Protein AF-A0A550GWH3-F1 (afdb_monomer)

Sequence (135 aa):
MARPADIAKKAAAAYYGLSSDPKRIPKGWDIEYLRQVSLIPKETPFLVKLDTFIGSKWSDNIGSESRTARMSDLDFLVYANELLEEAGLPIVKPGDPRVIQWMAYVSSHDDALVLVRVSRAKEEKLLLVNTAITQ

Mean predicted aligned error: 4.78 Å

Foldseek 3Di:
DDALVLLVQLVVCVVVVQDPDSNDRDPQKDKDWPQDPVLADPDDPLLVVLLVQVVVCQVVQQDPPSSWGKDWLVRSLVSSQVSCVVVVHDRDDPPPSVSSNSLNNSQVVDSQWIWMWMDGDPDIIIMITRNVRHD

Radius of gyration: 14.54 Å; Cα contacts (8 Å, |Δi|>4): 199; chains: 1; bounding box: 34×25×38 Å

pLDDT: mean 88.24, std 9.13, range [54.81, 97.69]

Secondary structure (DSSP, 8-state):
---HHHHHHHHHHHHTT--SSTT-PPTT-EEEE---GGG-PPP-HHHHHHHHHHHHHGGGGB-TTT-EEEEEHHHHHHHHHHHHHHTTPPP--TT-HHHHHHHHHHHHS-TTEEEEEEEETTEEEEEEEEEEEE-

Solvent-accessible surface area (backbone atoms only — not comparable to full-atom values): 7708 Å² total; per-residue (Å²): 132,82,55,51,68,63,48,38,52,28,36,51,28,46,73,70,64,58,36,99,47,54,88,49,80,49,92,72,57,48,81,46,74,64,77,59,68,88,47,40,61,82,88,45,76,66,55,56,50,45,41,57,50,53,68,73,45,43,82,84,28,50,35,86,87,56,28,27,19,46,38,39,60,67,58,49,45,52,58,52,31,53,56,25,52,78,68,76,42,85,68,80,62,92,88,45,76,62,55,62,23,52,50,38,42,49,28,70,77,36,90,45,32,42,33,34,39,40,35,42,94,91,48,74,48,50,35,43,22,36,51,77,50,64,110

Nearest PDB structures (foldseek):
  7jpr-assembly1_A  TM=5.898E-01  e=4.964E-01  Homo sapiens
  7jps-assembly1_A  TM=5.770E-01  e=5.922E-01  Homo sapiens
  8s0f-assembly1_A  TM=5.978E-01  e=7.946E-01  Homo sapiens
  1yk3-assembly10_F  TM=3.651E-01  e=4.123E+00  Mycobacterium tuberculosis

Structure (mmCIF, N/CA/C/O backbone):
data_AF-A0A550GWH3-F1
#
_entry.id   AF-A0A550GWH3-F1
#
loop_
_atom_site.group_PDB
_atom_site.id
_atom_site.type_symbol
_atom_site.label_atom_id
_atom_site.label_alt_id
_atom_site.label_comp_id
_atom_site.label_asym_id
_atom_site.label_entity_id
_atom_site.label_seq_id
_atom_site.pdbx_PDB_ins_code
_atom_site.Cartn_x
_atom_site.Cartn_y
_atom_site.Cartn_z
_atom_site.occupancy
_atom_site.B_iso_or_equiv
_atom_site.auth_seq_id
_atom_site.auth_comp_id
_atom_site.auth_asym_id
_atom_site.auth_atom_id
_atom_site.pdbx_PDB_model_num
ATOM 1 N N . MET A 1 1 ? -2.462 -12.338 -20.764 1.00 54.81 1 MET A N 1
ATOM 2 C CA . MET A 1 1 ? -2.409 -11.288 -19.721 1.00 54.81 1 MET A CA 1
ATOM 3 C C . MET A 1 1 ? -1.027 -11.291 -19.088 1.00 54.81 1 MET A C 1
ATOM 5 O O . MET A 1 1 ? -0.439 -12.361 -18.974 1.00 54.81 1 MET A O 1
ATOM 9 N N . ALA A 1 2 ? -0.477 -10.121 -18.751 1.00 62.09 2 ALA A N 1
ATOM 10 C CA . ALA A 1 2 ? 0.768 -10.047 -17.982 1.00 62.09 2 ALA A CA 1
ATOM 11 C C . ALA A 1 2 ? 0.5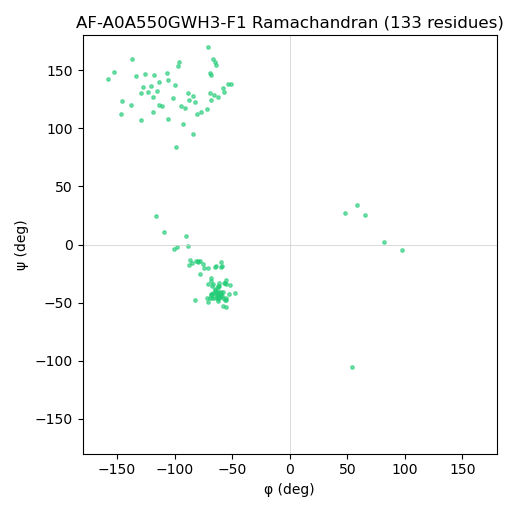09 -10.532 -16.547 1.00 62.09 2 ALA A C 1
ATOM 13 O O . ALA A 1 2 ? -0.594 -10.353 -16.037 1.00 62.09 2 ALA A O 1
ATOM 14 N N . ARG A 1 3 ? 1.500 -11.157 -15.902 1.00 82.19 3 ARG A N 1
ATOM 15 C CA . ARG A 1 3 ? 1.344 -11.588 -14.506 1.00 82.19 3 ARG A CA 1
ATOM 16 C C . ARG A 1 3 ? 1.272 -10.351 -13.597 1.00 82.19 3 ARG A C 1
ATOM 18 O O . ARG A 1 3 ? 2.005 -9.400 -13.873 1.00 82.19 3 ARG A O 1
ATOM 25 N N . PRO A 1 4 ? 0.490 -10.367 -12.499 1.00 82.62 4 PRO A N 1
ATOM 26 C CA . PRO A 1 4 ? 0.414 -9.257 -11.539 1.00 82.62 4 PRO A CA 1
ATOM 27 C C . PRO A 1 4 ? 1.789 -8.732 -11.105 1.00 82.62 4 PRO A C 1
ATOM 29 O O . PRO A 1 4 ? 2.041 -7.532 -11.120 1.00 82.62 4 PRO A O 1
ATOM 32 N N . ALA A 1 5 ? 2.734 -9.639 -10.851 1.00 82.44 5 ALA A N 1
ATOM 33 C CA . ALA A 1 5 ? 4.121 -9.302 -10.540 1.00 82.44 5 ALA A CA 1
ATOM 34 C C . ALA A 1 5 ? 4.786 -8.421 -11.622 1.00 82.44 5 ALA A C 1
ATOM 36 O O . ALA A 1 5 ? 5.396 -7.400 -11.315 1.00 82.44 5 ALA A O 1
ATOM 37 N N . ASP A 1 6 ? 4.615 -8.763 -12.902 1.00 85.69 6 ASP A N 1
ATOM 38 C CA . ASP A 1 6 ? 5.207 -8.018 -14.018 1.00 85.69 6 ASP A CA 1
ATOM 39 C C . ASP A 1 6 ? 4.578 -6.617 -14.174 1.00 85.69 6 ASP A C 1
ATOM 41 O O . ASP A 1 6 ? 5.262 -5.679 -14.589 1.00 85.69 6 ASP A O 1
ATOM 45 N N . ILE A 1 7 ? 3.291 -6.461 -13.835 1.00 87.81 7 ILE A N 1
ATOM 46 C CA . ILE A 1 7 ? 2.589 -5.165 -13.808 1.00 87.81 7 ILE A CA 1
ATOM 47 C C . ILE A 1 7 ? 3.105 -4.321 -12.638 1.00 87.81 7 ILE A C 1
ATOM 49 O O . ILE A 1 7 ? 3.533 -3.185 -12.844 1.00 87.81 7 ILE A O 1
ATOM 53 N N . ALA A 1 8 ? 3.158 -4.898 -11.437 1.00 88.75 8 ALA A N 1
ATOM 54 C CA . ALA A 1 8 ? 3.618 -4.224 -10.228 1.00 88.75 8 ALA A CA 1
ATOM 55 C C . ALA A 1 8 ? 5.067 -3.732 -10.347 1.00 88.75 8 ALA A C 1
ATOM 57 O O . ALA A 1 8 ? 5.374 -2.592 -10.003 1.00 88.75 8 ALA A O 1
ATOM 58 N N . LYS A 1 9 ? 5.947 -4.544 -10.945 1.00 88.38 9 LYS A N 1
ATOM 59 C CA . LYS A 1 9 ? 7.341 -4.174 -11.221 1.00 88.38 9 LYS A CA 1
ATOM 60 C C . LYS A 1 9 ? 7.456 -2.955 -12.134 1.00 88.38 9 LYS A C 1
ATOM 62 O O . LYS A 1 9 ? 8.246 -2.054 -11.861 1.00 88.38 9 LYS A O 1
ATOM 67 N N . LYS A 1 10 ? 6.667 -2.910 -13.213 1.00 86.50 10 LYS A N 1
ATOM 68 C CA . LYS A 1 10 ? 6.638 -1.765 -14.139 1.00 86.50 10 LYS A CA 1
ATOM 69 C C . LYS A 1 10 ? 6.063 -0.523 -13.472 1.00 86.50 10 LYS A C 1
ATOM 71 O O . LYS A 1 10 ? 6.611 0.561 -13.646 1.00 86.50 10 LYS A O 1
ATOM 76 N N . ALA A 1 11 ? 4.987 -0.683 -12.702 1.00 88.50 11 ALA A N 1
ATOM 77 C CA . ALA A 1 11 ? 4.372 0.410 -11.962 1.00 88.50 11 ALA A CA 1
ATOM 78 C C . ALA A 1 11 ? 5.356 1.022 -10.957 1.00 88.50 11 ALA A C 1
ATOM 80 O O . ALA A 1 11 ? 5.463 2.246 -10.909 1.00 88.50 11 ALA A O 1
ATOM 81 N N . ALA A 1 12 ? 6.118 0.192 -10.238 1.00 89.44 12 ALA A N 1
ATOM 82 C CA . ALA A 1 12 ? 7.165 0.624 -9.317 1.00 89.44 12 ALA A CA 1
ATOM 83 C C . ALA A 1 12 ? 8.335 1.316 -10.031 1.00 89.44 12 ALA A C 1
ATOM 85 O O . ALA A 1 12 ? 8.747 2.402 -9.626 1.00 89.44 12 ALA A O 1
ATOM 86 N N . ALA A 1 13 ? 8.830 0.735 -11.129 1.00 87.06 13 ALA A N 1
ATOM 87 C CA . ALA A 1 13 ? 9.905 1.333 -11.918 1.00 87.06 13 ALA A CA 1
ATOM 88 C C . ALA A 1 13 ? 9.519 2.711 -12.480 1.00 87.06 13 ALA A C 1
ATOM 90 O O . ALA A 1 13 ? 10.327 3.636 -12.413 1.00 87.06 13 ALA A O 1
ATOM 91 N N . ALA A 1 14 ? 8.287 2.855 -12.979 1.00 85.56 14 ALA A N 1
ATOM 92 C CA . ALA A 1 14 ? 7.760 4.127 -13.465 1.00 85.56 14 ALA A CA 1
ATOM 93 C C . ALA A 1 14 ? 7.533 5.129 -12.321 1.00 85.56 14 ALA A C 1
ATOM 95 O O . ALA A 1 14 ? 7.934 6.278 -12.428 1.00 85.56 14 ALA A O 1
ATOM 96 N N . TYR A 1 15 ? 6.923 4.705 -11.206 1.00 86.31 15 TYR A N 1
ATOM 97 C CA . TYR A 1 15 ? 6.616 5.600 -10.080 1.00 86.31 15 TYR A CA 1
ATOM 98 C C . TYR A 1 15 ? 7.873 6.24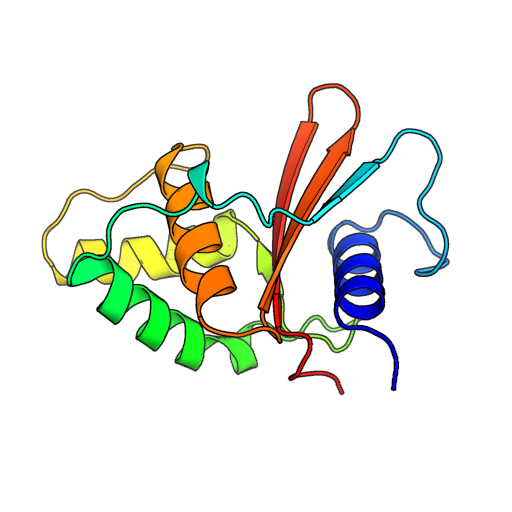3 -9.488 1.00 86.31 15 TYR A C 1
ATOM 100 O O . TYR A 1 15 ? 7.888 7.440 -9.224 1.00 86.31 15 TYR A O 1
ATOM 108 N N . TYR A 1 16 ? 8.947 5.467 -9.327 1.00 85.94 16 TYR A N 1
ATOM 109 C CA . TYR A 1 16 ? 10.208 5.978 -8.790 1.00 85.94 16 TYR A CA 1
ATOM 110 C C . TYR A 1 16 ? 11.172 6.512 -9.857 1.00 85.94 16 TYR A C 1
ATOM 112 O O . TYR A 1 16 ? 12.315 6.822 -9.525 1.00 85.94 16 TYR A O 1
ATOM 120 N N . GLY A 1 17 ? 10.745 6.610 -11.123 1.00 82.94 17 GLY A N 1
ATOM 121 C CA . GLY A 1 17 ? 11.575 7.129 -12.214 1.00 82.94 17 GLY A CA 1
ATOM 122 C C . GLY A 1 17 ? 12.877 6.349 -12.404 1.00 82.94 17 GLY A C 1
ATOM 123 O O . GLY A 1 17 ? 13.914 6.935 -12.711 1.00 82.94 17 GLY A O 1
ATOM 124 N N . LEU A 1 18 ? 12.856 5.031 -12.172 1.00 80.62 18 LEU A N 1
ATOM 125 C CA . LEU A 1 18 ? 14.075 4.224 -12.169 1.00 80.62 18 LEU A CA 1
ATOM 126 C C . LEU A 1 18 ? 14.692 4.142 -13.568 1.00 80.62 18 LEU A C 1
ATOM 128 O O . LEU A 1 18 ? 15.909 4.120 -13.696 1.00 80.62 18 LEU A O 1
ATOM 132 N N . SER A 1 19 ? 13.884 4.090 -14.625 1.00 67.00 19 SER A N 1
ATOM 133 C CA . SER A 1 19 ? 14.369 3.887 -15.992 1.00 67.00 19 SER A CA 1
ATOM 134 C C . SER A 1 19 ? 13.435 4.516 -17.018 1.00 67.00 19 SER A C 1
ATOM 136 O O . SER A 1 19 ? 12.221 4.520 -16.834 1.00 67.00 19 SER A O 1
ATOM 138 N N . SER A 1 20 ? 14.008 4.976 -18.132 1.00 66.56 20 SER A N 1
ATOM 139 C CA . SER A 1 20 ? 13.266 5.376 -19.335 1.00 66.56 20 SER A CA 1
ATOM 140 C C . SER A 1 20 ? 12.656 4.182 -20.080 1.00 66.56 20 SER A C 1
ATOM 142 O O . SER A 1 20 ? 11.703 4.349 -20.836 1.00 66.56 20 SER A O 1
ATOM 144 N N . ASP A 1 21 ? 13.173 2.971 -19.849 1.00 68.69 21 ASP A N 1
ATOM 145 C CA . ASP A 1 21 ? 12.552 1.709 -20.253 1.00 68.69 21 ASP A CA 1
ATOM 146 C C . ASP A 1 21 ? 11.949 1.015 -19.015 1.00 68.69 21 ASP A C 1
ATOM 148 O O . ASP A 1 21 ? 12.706 0.450 -18.215 1.00 68.69 21 ASP A O 1
ATOM 152 N N . PRO A 1 22 ? 10.610 0.979 -18.861 1.00 60.44 22 PRO A N 1
ATOM 153 C CA . PRO A 1 22 ? 9.927 0.356 -17.722 1.00 60.44 22 PRO A CA 1
ATOM 154 C C . PRO A 1 22 ? 10.209 -1.143 -17.562 1.00 60.44 22 PRO A C 1
ATOM 156 O O . PRO A 1 22 ? 9.886 -1.733 -16.531 1.00 60.44 22 PRO A O 1
ATOM 159 N N . LYS A 1 23 ? 10.766 -1.796 -18.592 1.00 65.25 23 LYS A N 1
ATOM 160 C CA . LYS A 1 23 ? 11.142 -3.215 -18.556 1.00 65.25 23 LYS A CA 1
ATOM 161 C C . LYS A 1 23 ? 12.548 -3.440 -18.000 1.00 65.25 23 LYS A C 1
ATOM 163 O O . LYS A 1 23 ? 12.886 -4.580 -17.677 1.00 65.25 23 LYS A O 1
ATOM 168 N N . ARG A 1 24 ? 13.366 -2.392 -17.873 1.00 67.31 24 ARG A N 1
ATOM 169 C CA . ARG A 1 24 ? 14.728 -2.461 -17.337 1.00 67.31 24 ARG A CA 1
ATOM 170 C C . ARG A 1 24 ? 14.803 -1.773 -15.984 1.00 67.31 24 ARG A C 1
ATOM 172 O O . ARG A 1 24 ? 14.590 -0.575 -15.873 1.00 67.31 24 ARG A O 1
ATOM 179 N N . ILE A 1 25 ? 15.170 -2.538 -14.961 1.00 70.06 25 ILE A N 1
ATOM 180 C CA . ILE A 1 25 ? 15.599 -1.973 -13.682 1.00 70.06 25 ILE A CA 1
ATOM 181 C C . ILE A 1 25 ? 17.093 -1.639 -13.815 1.00 70.06 25 ILE A C 1
ATOM 183 O O . ILE A 1 25 ? 17.861 -2.517 -14.225 1.00 70.06 25 ILE A O 1
ATOM 187 N N . PRO A 1 26 ? 17.533 -0.408 -13.505 1.00 75.94 26 PRO A N 1
ATOM 188 C CA . PRO A 1 26 ? 18.948 -0.065 -13.531 1.00 75.94 26 PRO A CA 1
ATOM 189 C C . PRO A 1 26 ? 19.744 -0.862 -12.503 1.00 75.94 26 PRO A C 1
ATOM 191 O O . PRO A 1 26 ? 19.244 -1.250 -11.448 1.00 75.94 26 PRO A O 1
ATOM 194 N N . LYS A 1 27 ? 21.036 -1.038 -12.777 1.00 76.81 27 LYS A N 1
ATOM 195 C CA . LYS A 1 27 ? 21.953 -1.717 -11.860 1.00 76.81 27 LYS A CA 1
ATOM 196 C C . LYS A 1 27 ? 21.973 -1.017 -10.490 1.00 76.81 27 LYS A C 1
ATOM 198 O O . LYS A 1 27 ? 22.165 0.194 -10.418 1.00 76.81 27 LYS A O 1
ATOM 203 N N . GLY A 1 28 ? 21.829 -1.799 -9.418 1.00 79.00 28 GLY A N 1
ATOM 204 C CA . GLY A 1 28 ? 21.870 -1.320 -8.030 1.00 79.00 28 GLY A CA 1
ATOM 205 C C . GLY A 1 28 ? 20.504 -1.062 -7.391 1.00 79.00 28 GLY A C 1
ATOM 206 O O . GLY A 1 28 ? 20.469 -0.768 -6.200 1.00 79.00 28 GLY A O 1
ATOM 207 N N . TRP A 1 29 ? 19.416 -1.194 -8.152 1.00 84.25 29 TRP A N 1
ATOM 208 C CA . TRP A 1 29 ? 18.057 -1.250 -7.620 1.00 84.25 29 TRP A CA 1
ATOM 209 C C . TRP A 1 29 ? 17.580 -2.697 -7.548 1.00 84.25 29 TRP A C 1
ATOM 211 O O . TRP A 1 29 ? 17.783 -3.454 -8.501 1.00 84.25 29 TRP A O 1
ATOM 221 N N . ASP A 1 30 ? 16.924 -3.051 -6.451 1.00 85.94 30 ASP A N 1
ATOM 222 C CA . ASP A 1 30 ? 16.231 -4.325 -6.296 1.00 85.94 30 ASP A CA 1
ATOM 223 C C . ASP A 1 30 ? 14.732 -4.096 -6.075 1.00 85.94 30 ASP A C 1
ATOM 225 O O . ASP A 1 30 ? 14.324 -3.083 -5.502 1.00 85.94 30 ASP A O 1
ATOM 229 N N . ILE A 1 31 ? 13.915 -5.013 -6.593 1.00 87.81 31 ILE A N 1
ATOM 230 C CA . ILE A 1 31 ? 12.457 -4.974 -6.475 1.00 87.81 31 ILE A CA 1
ATOM 231 C C . ILE A 1 31 ? 11.979 -6.332 -5.968 1.00 87.81 31 ILE A C 1
ATOM 233 O O . ILE A 1 31 ? 11.960 -7.314 -6.714 1.00 87.81 31 ILE A O 1
ATOM 237 N N . GLU A 1 32 ? 11.554 -6.357 -4.709 1.00 89.25 32 GLU A N 1
ATOM 238 C CA . GLU A 1 32 ? 11.058 -7.533 -3.998 1.00 89.25 32 GLU A CA 1
ATOM 239 C C . GLU A 1 32 ? 9.531 -7.461 -3.841 1.00 89.25 32 GLU A C 1
ATOM 241 O O . GLU A 1 32 ? 8.966 -6.400 -3.578 1.00 89.25 32 GLU A O 1
ATOM 246 N N . TYR A 1 33 ? 8.849 -8.601 -3.971 1.00 88.94 33 TYR A N 1
ATOM 247 C CA . TYR A 1 33 ? 7.423 -8.714 -3.658 1.00 88.94 33 TYR A CA 1
ATOM 248 C C . TYR A 1 33 ? 7.251 -9.203 -2.225 1.00 88.94 33 TYR A C 1
ATOM 250 O O . TYR A 1 33 ? 7.657 -10.320 -1.890 1.00 88.94 33 TYR A O 1
ATOM 258 N N . LEU A 1 34 ? 6.604 -8.402 -1.387 1.00 85.69 34 LEU A N 1
ATOM 259 C CA . LEU A 1 34 ? 6.387 -8.754 0.009 1.00 85.69 34 LEU A CA 1
ATOM 260 C C . LEU A 1 34 ? 5.148 -9.641 0.130 1.00 85.69 34 LEU A C 1
ATOM 262 O O . LEU A 1 34 ? 4.027 -9.157 0.195 1.00 85.69 34 LEU A O 1
ATOM 266 N N . ARG A 1 35 ? 5.363 -10.961 0.148 1.00 71.88 35 ARG A N 1
ATOM 267 C CA . ARG A 1 35 ? 4.318 -11.983 0.382 1.00 71.88 35 ARG A CA 1
ATOM 268 C C . ARG A 1 35 ? 4.449 -12.686 1.735 1.00 71.88 35 ARG A C 1
ATOM 270 O O . ARG A 1 35 ? 3.857 -13.738 1.959 1.00 71.88 35 ARG A O 1
ATOM 277 N N . GLN A 1 36 ? 5.301 -12.169 2.615 1.00 72.50 36 GLN A N 1
ATOM 278 C CA . GLN A 1 36 ? 5.622 -12.841 3.868 1.00 72.50 36 GLN A CA 1
ATOM 279 C C . GLN A 1 36 ? 4.440 -12.764 4.836 1.00 72.50 36 GLN A C 1
ATOM 281 O O . GLN A 1 36 ? 4.102 -11.688 5.320 1.00 72.50 36 GLN A O 1
ATOM 286 N N . VAL A 1 37 ? 3.875 -13.924 5.179 1.00 68.31 37 VAL A N 1
ATOM 287 C CA . VAL A 1 37 ? 2.789 -14.052 6.167 1.00 68.31 37 VAL A CA 1
ATOM 288 C C . VAL A 1 37 ? 3.174 -13.431 7.514 1.00 68.31 37 VAL A C 1
ATOM 290 O O . VAL A 1 37 ? 2.331 -12.872 8.201 1.00 68.31 37 VAL A O 1
ATOM 293 N N . SER A 1 38 ? 4.462 -13.446 7.870 1.00 78.31 38 SER A N 1
ATOM 294 C CA . SER A 1 38 ? 4.980 -12.832 9.098 1.00 78.31 38 SER A CA 1
ATOM 295 C C . SER A 1 38 ? 4.833 -11.309 9.162 1.00 78.31 38 SER A C 1
ATOM 297 O O . SER A 1 38 ? 4.938 -10.749 10.249 1.00 78.31 38 SER A O 1
ATOM 299 N N . LEU A 1 39 ? 4.623 -10.630 8.028 1.00 82.62 39 LEU A N 1
ATOM 300 C CA . LEU A 1 39 ? 4.363 -9.187 7.989 1.00 82.62 39 LEU A CA 1
ATOM 301 C C . LEU A 1 39 ? 2.886 -8.852 8.208 1.00 82.62 39 LEU A C 1
ATOM 303 O O . LEU A 1 39 ? 2.578 -7.697 8.494 1.00 82.62 39 LEU A O 1
ATOM 307 N N . ILE A 1 40 ? 1.989 -9.832 8.075 1.00 90.31 40 ILE A N 1
ATOM 308 C CA . ILE A 1 40 ? 0.548 -9.620 8.167 1.00 90.31 40 ILE A CA 1
ATOM 309 C C . ILE A 1 40 ? 0.169 -9.560 9.656 1.00 90.31 40 ILE A C 1
ATOM 311 O O . ILE A 1 40 ? 0.285 -10.567 10.363 1.00 90.31 40 ILE A O 1
ATOM 315 N N . PRO A 1 41 ? -0.256 -8.394 10.173 1.00 92.38 41 PRO A N 1
ATOM 316 C CA . PRO A 1 41 ? -0.711 -8.274 11.547 1.00 92.38 41 PRO A CA 1
ATOM 317 C C . PRO A 1 41 ? -2.012 -9.058 11.742 1.00 92.38 41 PRO A C 1
ATOM 319 O O . PRO A 1 41 ? -2.760 -9.315 10.799 1.00 92.38 41 PRO A O 1
ATOM 322 N N . LYS A 1 42 ? -2.324 -9.395 12.998 1.00 93.25 42 LYS A N 1
ATOM 323 C CA . LYS A 1 42 ? -3.649 -9.925 13.332 1.00 93.25 42 LYS A CA 1
ATOM 324 C C . LYS A 1 42 ? -4.714 -8.905 12.924 1.00 93.25 42 LYS A C 1
ATOM 326 O O . LYS A 1 42 ? -4.581 -7.723 13.237 1.00 93.25 42 LYS A O 1
ATOM 331 N N . GLU A 1 43 ? -5.774 -9.389 12.287 1.00 94.94 43 GLU A N 1
ATOM 332 C CA . GLU A 1 43 ? -6.923 -8.572 11.914 1.00 94.94 43 GLU A CA 1
ATOM 333 C C . GLU A 1 43 ? -7.499 -7.807 13.115 1.00 94.94 43 GLU A C 1
ATOM 335 O O . GLU A 1 43 ? -7.637 -8.339 14.223 1.00 94.94 43 GLU A O 1
ATOM 340 N N . THR A 1 44 ? -7.846 -6.544 12.875 1.00 94.88 44 THR A N 1
ATOM 341 C CA . THR A 1 44 ? -8.529 -5.673 13.835 1.00 94.88 44 THR A CA 1
ATOM 342 C C . THR A 1 44 ? -9.628 -4.884 13.122 1.00 94.88 44 THR A C 1
ATOM 344 O O . THR A 1 44 ? -9.533 -4.684 11.909 1.00 94.88 44 THR A O 1
ATOM 347 N N . PRO A 1 45 ? -10.631 -4.350 13.845 1.00 95.25 45 PRO A N 1
ATOM 348 C CA . PRO A 1 45 ? -11.667 -3.510 13.238 1.00 95.25 45 PRO A CA 1
ATOM 349 C C . PRO A 1 45 ? -11.113 -2.293 12.482 1.00 95.25 45 PRO A C 1
ATOM 351 O O . PRO A 1 45 ? -11.667 -1.894 11.461 1.00 95.25 45 PRO A O 1
ATOM 354 N N . PHE A 1 46 ? -9.997 -1.726 12.955 1.00 95.25 46 PH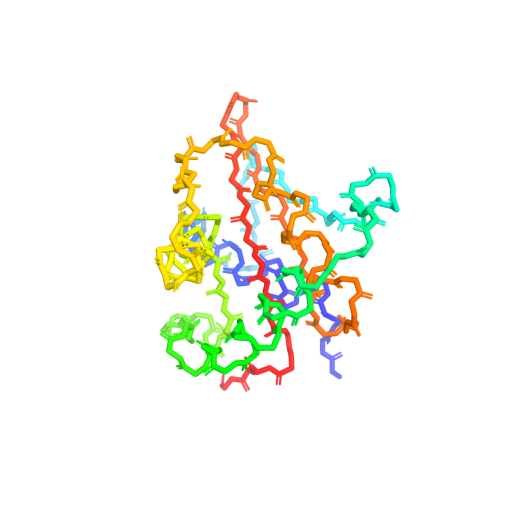E A N 1
ATOM 355 C CA . PHE A 1 46 ? -9.304 -0.641 12.260 1.00 95.25 46 PHE A CA 1
ATOM 356 C C . PHE A 1 46 ? -8.777 -1.091 10.894 1.00 95.25 46 PHE A C 1
ATOM 358 O O . PHE A 1 46 ? -8.985 -0.392 9.910 1.00 95.25 46 PHE A O 1
ATOM 365 N N . LEU A 1 47 ? -8.142 -2.265 10.822 1.00 96.12 47 LEU A N 1
ATOM 366 C CA . LEU A 1 47 ? -7.580 -2.788 9.575 1.00 96.12 47 LEU A CA 1
ATOM 367 C C . LEU A 1 47 ? -8.661 -3.091 8.535 1.00 96.12 47 LEU A C 1
ATOM 369 O O . LEU A 1 47 ? -8.480 -2.761 7.370 1.00 96.12 47 LEU A O 1
ATOM 373 N N . VAL A 1 48 ? -9.807 -3.625 8.963 1.00 96.50 48 VAL A N 1
ATOM 374 C CA . VAL A 1 48 ? -10.962 -3.857 8.077 1.00 96.50 48 VAL A CA 1
ATOM 375 C C . VAL A 1 48 ? -11.509 -2.534 7.525 1.00 96.50 48 VAL A C 1
ATOM 377 O O . VAL A 1 48 ? -11.777 -2.415 6.326 1.00 96.50 48 VAL A O 1
ATOM 380 N N . LYS A 1 49 ? -11.647 -1.507 8.382 1.00 96.56 49 LYS A N 1
ATOM 381 C CA . LYS A 1 49 ? -12.078 -0.165 7.951 1.00 96.56 49 LYS A CA 1
ATOM 382 C C . LYS A 1 49 ? -11.059 0.456 6.989 1.00 96.56 49 LYS A C 1
ATOM 384 O O . LYS A 1 49 ? -11.458 1.040 5.985 1.00 96.56 49 LYS A O 1
ATOM 389 N N . LEU A 1 50 ? -9.767 0.304 7.279 1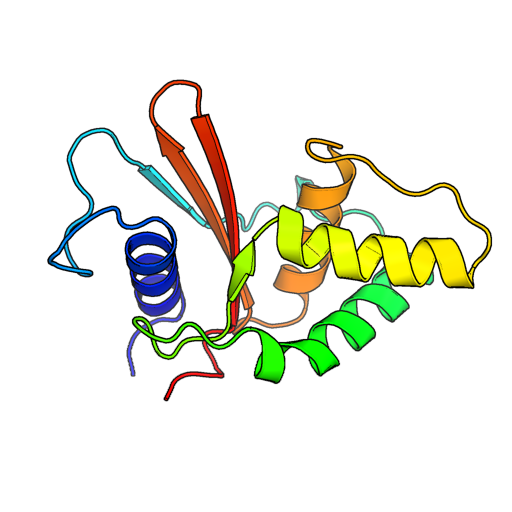.00 96.62 50 LEU A N 1
ATOM 390 C CA . LEU A 1 50 ? -8.673 0.797 6.446 1.00 96.62 50 LEU A CA 1
ATOM 391 C C . LEU A 1 50 ? -8.669 0.140 5.067 1.00 96.62 50 LEU A C 1
ATOM 393 O O . LEU A 1 50 ? -8.643 0.856 4.076 1.00 96.62 50 LEU A O 1
ATOM 397 N N . ASP A 1 51 ? -8.763 -1.185 4.991 1.00 96.31 51 ASP A N 1
ATOM 398 C CA . ASP A 1 51 ? -8.826 -1.927 3.726 1.00 96.31 51 ASP A CA 1
ATOM 399 C C . ASP A 1 51 ? -9.995 -1.456 2.847 1.00 96.31 51 ASP A C 1
ATOM 401 O O . ASP A 1 51 ? -9.815 -1.073 1.690 1.00 96.31 51 ASP A O 1
ATOM 405 N N . THR A 1 52 ? -11.183 -1.338 3.449 1.00 96.19 52 THR A N 1
ATOM 406 C CA . THR A 1 52 ? -12.377 -0.813 2.767 1.00 96.19 52 THR A CA 1
ATOM 407 C C . THR 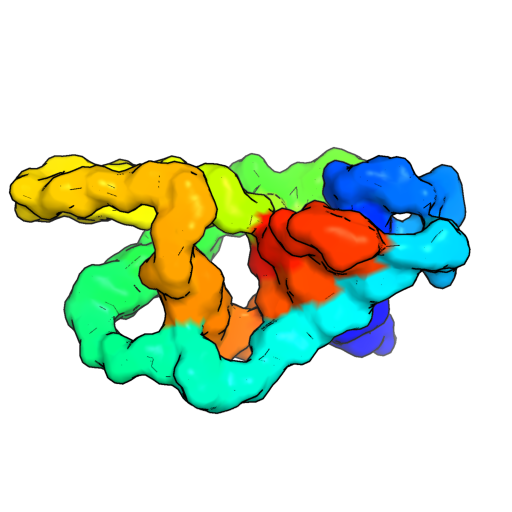A 1 52 ? -12.154 0.610 2.252 1.00 96.19 52 THR A C 1
ATOM 409 O O . THR A 1 52 ? -12.518 0.939 1.120 1.00 96.19 52 THR A O 1
ATOM 412 N N . PHE A 1 53 ? -11.547 1.469 3.073 1.00 96.00 53 PHE A N 1
ATOM 413 C CA . PHE A 1 53 ? -11.297 2.857 2.708 1.00 96.00 53 PHE A CA 1
ATOM 414 C C . PHE A 1 53 ? -10.276 2.969 1.575 1.00 96.00 53 PHE A C 1
ATOM 416 O O . PHE A 1 53 ? -10.549 3.651 0.589 1.00 96.00 53 PHE A O 1
ATOM 423 N N . ILE A 1 54 ? -9.163 2.235 1.646 1.00 95.88 54 ILE A N 1
ATOM 424 C CA . ILE A 1 54 ? -8.159 2.152 0.576 1.00 95.88 54 ILE A CA 1
ATOM 425 C C . ILE A 1 54 ? -8.789 1.656 -0.728 1.00 95.88 54 ILE A C 1
ATOM 427 O O . ILE A 1 54 ? -8.533 2.233 -1.787 1.00 95.88 54 ILE A O 1
ATOM 431 N N . GLY A 1 55 ? -9.688 0.668 -0.655 1.00 93.88 55 GLY A N 1
ATOM 432 C CA . GLY A 1 55 ? -10.472 0.193 -1.796 1.00 93.88 55 GLY A CA 1
ATOM 433 C C . GLY A 1 55 ? -11.210 1.309 -2.545 1.00 93.88 55 GLY A C 1
ATOM 434 O O . GLY A 1 55 ? -11.287 1.283 -3.773 1.00 93.88 55 GLY A O 1
ATOM 435 N N . SER A 1 56 ? -11.688 2.332 -1.830 1.00 94.38 56 SER A N 1
ATOM 436 C CA . SER A 1 56 ? -12.376 3.486 -2.425 1.00 94.38 56 SER A CA 1
ATOM 437 C C . SER A 1 56 ? -11.444 4.540 -3.037 1.00 94.38 56 SER A C 1
ATOM 439 O O . SER A 1 56 ? -11.903 5.382 -3.803 1.00 94.38 56 SER A O 1
ATOM 441 N N . LYS A 1 57 ? -10.143 4.503 -2.722 1.00 94.94 57 LYS A N 1
ATOM 442 C CA . LYS A 1 57 ? -9.158 5.525 -3.121 1.00 94.94 57 LYS A CA 1
ATOM 443 C C . LYS A 1 57 ? -8.350 5.156 -4.362 1.00 94.94 57 LYS A C 1
ATOM 445 O O . LYS A 1 57 ? -7.532 5.951 -4.824 1.00 94.94 57 LYS A O 1
ATOM 450 N N . TRP A 1 58 ? -8.551 3.970 -4.936 1.00 93.19 58 TRP A N 1
ATOM 451 C CA . TRP A 1 58 ? -7.756 3.522 -6.083 1.00 93.19 58 TRP A CA 1
ATOM 452 C C . TRP A 1 58 ? -7.891 4.411 -7.322 1.00 93.19 58 TRP A C 1
ATOM 454 O O . TRP A 1 58 ? -6.897 4.615 -8.019 1.00 93.19 58 TRP A O 1
ATOM 464 N N . SER A 1 59 ? -9.081 4.961 -7.587 1.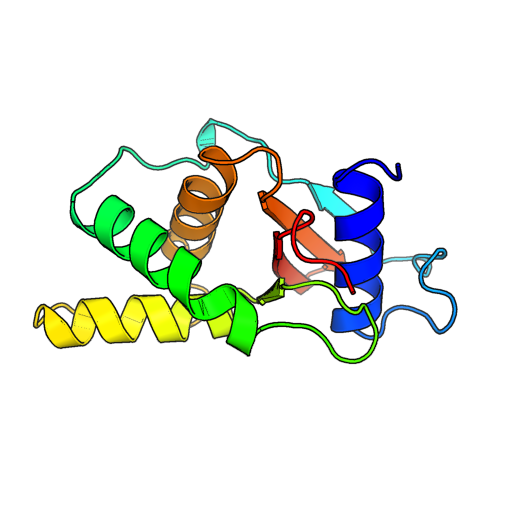00 88.75 59 SER A N 1
ATOM 465 C CA . SER A 1 59 ? -9.315 5.877 -8.715 1.00 88.75 59 SER A CA 1
ATOM 466 C C . SER A 1 59 ? -8.474 7.147 -8.629 1.00 88.75 59 SER A C 1
ATOM 468 O O . SER A 1 59 ? -8.035 7.661 -9.655 1.00 88.75 59 SER A O 1
ATOM 470 N N . ASP A 1 60 ? -8.211 7.612 -7.409 1.00 87.56 60 ASP A N 1
ATOM 471 C CA . ASP A 1 60 ? -7.453 8.836 -7.144 1.00 87.56 60 ASP A CA 1
ATOM 472 C C . ASP A 1 60 ? -5.940 8.609 -7.305 1.00 87.56 60 ASP A C 1
ATOM 474 O O . ASP A 1 60 ? -5.163 9.554 -7.406 1.00 87.56 60 ASP A O 1
ATOM 478 N N . ASN A 1 61 ? -5.518 7.341 -7.364 1.00 88.94 61 ASN A N 1
ATOM 479 C CA . ASN A 1 61 ? -4.124 6.905 -7.311 1.00 88.94 61 ASN A CA 1
ATOM 480 C C . ASN A 1 61 ? -3.664 6.205 -8.604 1.00 88.94 61 ASN A C 1
ATOM 482 O O . ASN A 1 61 ? -2.728 5.398 -8.601 1.00 88.94 61 ASN A O 1
ATOM 486 N N . ILE A 1 62 ? -4.311 6.494 -9.737 1.00 87.06 62 ILE A N 1
ATOM 487 C CA . ILE A 1 62 ? -3.905 5.971 -11.049 1.00 87.06 62 ILE A CA 1
ATOM 488 C C . ILE A 1 62 ? -2.689 6.751 -11.555 1.00 87.06 62 ILE A C 1
ATOM 490 O O . ILE A 1 62 ? -2.764 7.937 -11.872 1.00 87.06 62 ILE A O 1
ATOM 494 N N . GLY A 1 63 ? -1.543 6.075 -11.665 1.00 78.38 63 GLY A N 1
ATOM 495 C CA . GLY A 1 63 ? -0.316 6.708 -12.135 1.00 78.38 63 GLY A CA 1
ATOM 496 C C . GLY A 1 63 ? -0.389 7.088 -13.612 1.00 78.38 63 GLY A C 1
ATOM 497 O O . GLY A 1 63 ? -0.558 6.204 -14.445 1.00 78.38 63 GLY A O 1
ATOM 498 N N . SER A 1 64 ? -0.151 8.358 -13.945 1.00 75.25 64 SER A N 1
ATOM 499 C CA . SER A 1 64 ? -0.206 8.888 -15.319 1.00 75.25 64 SER A CA 1
ATOM 500 C C . SER A 1 64 ? 0.651 8.112 -16.331 1.00 75.25 64 SER A C 1
ATOM 502 O O . SER A 1 64 ? 0.196 7.823 -17.433 1.00 75.25 64 SER A O 1
ATOM 504 N N . GLU A 1 65 ? 1.872 7.727 -15.955 1.00 72.38 65 GLU A N 1
ATOM 505 C CA . GLU A 1 65 ? 2.789 7.010 -16.854 1.00 72.38 65 GLU A CA 1
ATOM 506 C C . GLU A 1 65 ? 2.514 5.504 -16.917 1.00 72.38 65 GLU A C 1
ATOM 508 O O . GLU A 1 65 ? 2.437 4.912 -17.991 1.00 72.38 65 GLU A O 1
ATOM 513 N N . SER A 1 66 ? 2.359 4.862 -15.754 1.00 73.69 66 SER A N 1
ATOM 514 C CA . SER A 1 66 ? 2.126 3.411 -15.688 1.00 73.69 66 SER A CA 1
ATOM 515 C C . SER A 1 66 ? 0.708 3.003 -16.065 1.00 73.69 66 SER A C 1
ATOM 517 O O . SER A 1 66 ? 0.458 1.814 -16.253 1.00 73.69 66 SER A O 1
ATOM 519 N N . ARG A 1 67 ? -0.222 3.968 -16.062 1.00 85.19 67 ARG A N 1
ATOM 520 C CA . ARG A 1 67 ? -1.672 3.768 -16.142 1.00 85.19 67 ARG A CA 1
ATOM 521 C C . ARG A 1 67 ? -2.196 2.697 -15.180 1.00 85.19 67 ARG A C 1
ATOM 523 O O . ARG A 1 67 ? -3.197 2.051 -15.446 1.00 85.19 67 ARG A O 1
ATOM 530 N N . THR A 1 68 ? -1.492 2.494 -14.067 1.00 89.19 68 THR A N 1
ATOM 531 C CA . THR A 1 68 ? -1.772 1.479 -13.050 1.00 89.19 68 THR A CA 1
ATOM 532 C C . THR A 1 68 ? -2.019 2.178 -11.719 1.00 89.19 68 THR A C 1
ATOM 534 O O . THR A 1 68 ? -1.273 3.099 -11.366 1.00 89.19 68 THR A O 1
ATOM 537 N N . ALA A 1 69 ? -3.041 1.746 -10.984 1.00 92.94 69 ALA A N 1
ATOM 538 C CA . ALA A 1 69 ? -3.325 2.261 -9.648 1.00 92.94 69 ALA A CA 1
ATOM 539 C C . ALA A 1 69 ? -2.254 1.821 -8.636 1.00 92.94 69 ALA A C 1
ATOM 541 O O . ALA A 1 69 ? -1.879 0.646 -8.580 1.00 92.94 69 ALA A O 1
ATOM 542 N N . ARG A 1 70 ? -1.718 2.770 -7.861 1.00 93.94 70 ARG A N 1
ATOM 543 C CA . ARG A 1 70 ? -0.582 2.538 -6.958 1.00 93.94 70 ARG A CA 1
ATOM 544 C C . ARG A 1 70 ? -0.516 3.577 -5.840 1.00 93.94 70 ARG A C 1
ATOM 546 O O . ARG A 1 70 ? -0.740 4.749 -6.100 1.00 93.94 70 ARG A O 1
ATOM 553 N N . MET A 1 71 ? -0.141 3.159 -4.638 1.00 95.38 71 MET A N 1
ATOM 554 C CA . MET A 1 71 ? 0.032 4.033 -3.473 1.00 95.38 71 MET A CA 1
ATOM 555 C C . MET A 1 71 ? 1.395 3.777 -2.838 1.00 95.38 71 MET A C 1
ATOM 557 O O . MET A 1 71 ? 1.753 2.622 -2.589 1.00 95.38 71 MET A O 1
ATOM 561 N N . SER A 1 72 ? 2.158 4.837 -2.573 1.00 95.12 72 SER A N 1
ATOM 562 C CA . SER A 1 72 ? 3.335 4.735 -1.706 1.00 95.12 72 SER A CA 1
ATOM 563 C C . SER A 1 72 ? 2.926 4.524 -0.248 1.00 95.12 72 SER A C 1
ATOM 565 O O . SER A 1 72 ? 1.759 4.665 0.117 1.00 95.12 72 SER A O 1
ATOM 567 N N . ASP A 1 73 ? 3.895 4.211 0.605 1.00 93.94 73 ASP A N 1
ATOM 568 C CA . ASP A 1 73 ? 3.718 4.232 2.058 1.00 93.94 73 ASP A CA 1
ATOM 569 C C . ASP A 1 73 ? 3.265 5.599 2.583 1.00 93.94 73 ASP A C 1
ATOM 571 O O . ASP A 1 73 ? 2.492 5.655 3.537 1.00 93.94 73 ASP A O 1
ATOM 575 N N . LEU A 1 74 ? 3.694 6.695 1.951 1.00 94.69 74 LEU A N 1
ATOM 576 C CA . LEU A 1 74 ? 3.255 8.043 2.310 1.00 94.69 74 LEU A CA 1
ATOM 577 C C . LEU A 1 74 ? 1.800 8.300 1.908 1.00 94.69 74 LEU A C 1
ATOM 579 O O . LEU A 1 74 ? 1.034 8.792 2.733 1.00 94.69 74 LEU A O 1
ATOM 583 N N . ASP A 1 75 ? 1.407 7.929 0.685 1.00 94.62 75 ASP A N 1
ATOM 584 C CA . ASP A 1 75 ? 0.019 8.067 0.214 1.00 94.62 75 ASP A CA 1
ATOM 585 C C . ASP A 1 75 ? -0.925 7.232 1.095 1.00 94.62 75 ASP A C 1
ATOM 587 O O . ASP A 1 75 ? -1.948 7.709 1.583 1.00 94.62 75 ASP A O 1
ATOM 591 N N . PHE A 1 76 ? -0.525 5.990 1.380 1.00 96.69 76 PHE A N 1
ATOM 592 C CA . PHE A 1 76 ? -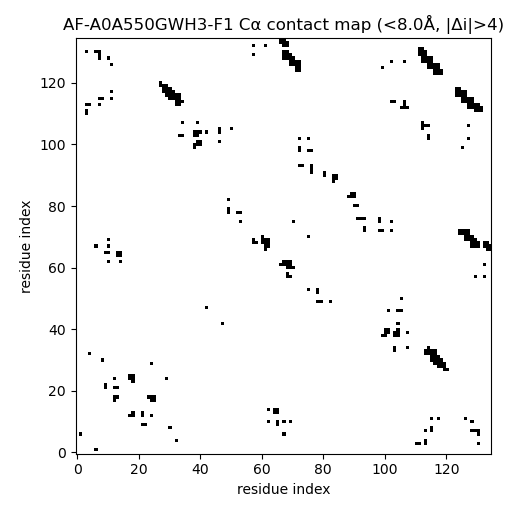1.250 5.088 2.269 1.00 96.69 76 PHE A CA 1
ATOM 593 C C . PHE A 1 76 ? -1.371 5.654 3.692 1.00 96.69 76 PHE A C 1
ATOM 595 O O . PHE A 1 76 ? -2.435 5.573 4.310 1.00 96.69 76 PHE A O 1
ATOM 602 N N . LEU A 1 77 ? -0.291 6.242 4.217 1.00 96.81 77 LEU A N 1
ATOM 603 C CA . LEU A 1 77 ? -0.270 6.840 5.549 1.00 96.81 77 LEU A CA 1
ATOM 604 C C . LEU A 1 77 ? -1.247 8.012 5.675 1.00 96.81 77 LEU A C 1
ATOM 606 O O . LEU A 1 77 ? -1.844 8.164 6.739 1.00 96.81 77 LEU A O 1
ATOM 610 N N . VAL A 1 78 ? -1.434 8.816 4.624 1.00 96.44 78 VAL A N 1
ATOM 611 C CA . VAL A 1 78 ? -2.437 9.895 4.623 1.00 96.44 78 VAL A CA 1
ATOM 612 C C . VAL A 1 78 ? -3.824 9.316 4.899 1.00 96.44 78 VAL A C 1
ATOM 614 O O . VAL A 1 78 ? -4.460 9.716 5.871 1.00 96.44 78 VAL A O 1
ATOM 617 N N . TYR A 1 79 ? -4.243 8.298 4.144 1.00 96.75 79 TYR A N 1
ATOM 618 C CA . TYR A 1 79 ? -5.550 7.660 4.338 1.00 96.75 79 TYR A CA 1
ATOM 619 C C . TYR A 1 79 ? -5.682 6.956 5.692 1.00 96.75 79 TYR A C 1
ATOM 621 O O . TYR A 1 79 ? -6.735 7.008 6.327 1.00 96.75 79 TYR A O 1
ATOM 629 N N . ALA A 1 80 ? -4.614 6.313 6.169 1.00 97.19 80 ALA A N 1
ATOM 630 C CA . ALA A 1 80 ? -4.617 5.706 7.495 1.00 97.19 80 ALA A CA 1
ATOM 631 C C . ALA A 1 80 ? -4.780 6.759 8.603 1.00 97.19 80 ALA A C 1
ATOM 633 O O . ALA A 1 80 ? -5.530 6.538 9.553 1.00 97.19 80 ALA A O 1
ATOM 634 N N . ASN A 1 81 ? -4.113 7.908 8.474 1.00 97.69 81 ASN A N 1
ATOM 635 C CA . ASN A 1 81 ? -4.205 8.996 9.440 1.00 97.69 81 ASN A CA 1
ATOM 636 C C . ASN A 1 81 ? -5.557 9.712 9.406 1.00 97.69 81 ASN A C 1
ATOM 638 O O . ASN A 1 81 ? -6.034 10.068 10.478 1.00 97.69 81 ASN A O 1
ATOM 642 N N . GLU A 1 82 ? -6.201 9.847 8.242 1.00 96.94 82 GLU A N 1
ATOM 643 C CA . GLU A 1 82 ? -7.587 10.335 8.148 1.00 96.94 82 GLU A CA 1
ATOM 644 C C . GLU A 1 82 ? -8.523 9.478 9.018 1.00 96.94 82 GLU A C 1
ATOM 646 O O . GLU A 1 82 ? -9.260 9.993 9.857 1.00 96.94 82 GLU A O 1
ATOM 651 N N . LEU A 1 83 ? -8.426 8.147 8.910 1.00 96.94 83 LEU A N 1
ATOM 652 C CA . LEU A 1 83 ? -9.245 7.235 9.715 1.00 96.94 83 LEU A CA 1
ATOM 653 C C . LEU A 1 83 ? -8.919 7.270 11.212 1.00 96.94 83 LEU A C 1
ATOM 655 O O . LEU A 1 83 ? -9.812 7.061 12.037 1.00 96.94 83 LEU A O 1
ATOM 659 N N . LEU A 1 84 ? -7.650 7.477 11.570 1.00 96.25 84 LEU A N 1
ATOM 660 C CA . LEU A 1 84 ? -7.238 7.617 12.968 1.00 96.25 84 LEU A CA 1
ATOM 661 C C . LEU A 1 84 ? -7.770 8.919 13.564 1.00 96.25 84 LEU A C 1
ATOM 663 O O . LEU A 1 84 ? -8.297 8.899 14.674 1.00 96.25 84 LEU A O 1
ATOM 667 N N . GLU A 1 85 ? -7.689 10.018 12.818 1.00 96.81 85 GLU A N 1
ATOM 668 C CA . GLU A 1 85 ? -8.206 11.321 13.229 1.00 96.81 85 GLU A CA 1
ATOM 669 C C . GLU A 1 85 ? -9.728 11.282 13.428 1.00 96.81 85 GLU A C 1
ATOM 671 O O . GLU A 1 85 ? -10.209 11.693 14.485 1.00 96.81 85 GLU A O 1
ATOM 676 N N . GLU A 1 86 ? -10.478 10.675 12.499 1.00 95.00 86 GLU A N 1
ATOM 677 C CA . GLU A 1 86 ? -11.926 10.440 12.646 1.00 95.00 86 GLU A CA 1
ATOM 678 C C . GLU A 1 86 ? -12.286 9.664 13.923 1.00 95.00 86 GLU A C 1
ATOM 680 O O . GLU A 1 86 ? -13.347 9.869 14.512 1.00 95.00 86 GLU A O 1
ATOM 685 N N . ALA A 1 87 ? -11.415 8.745 14.344 1.00 93.06 87 ALA A N 1
ATOM 686 C CA . ALA A 1 87 ? -11.606 7.922 15.531 1.00 93.06 87 ALA A CA 1
ATOM 687 C C . ALA A 1 87 ? -11.075 8.575 16.823 1.00 93.06 87 ALA A C 1
ATOM 689 O O . ALA A 1 87 ? -11.172 7.967 17.891 1.00 93.06 87 ALA A O 1
ATOM 690 N N . GLY A 1 88 ? -10.491 9.777 16.747 1.00 94.69 88 GLY A N 1
ATOM 691 C CA . GLY A 1 88 ? -9.830 10.430 17.881 1.00 94.69 88 GLY A CA 1
ATOM 692 C C . GLY A 1 88 ? -8.581 9.685 18.370 1.00 94.69 88 GLY A C 1
ATOM 693 O O . GLY A 1 88 ? -8.223 9.773 19.546 1.00 94.69 88 GLY A O 1
ATOM 694 N N . LEU A 1 89 ? -7.940 8.913 17.490 1.00 93.56 89 LEU A N 1
ATOM 695 C CA . LEU A 1 89 ? -6.753 8.117 17.783 1.00 93.56 89 LEU A CA 1
ATOM 696 C C . LEU A 1 89 ? -5.466 8.848 17.361 1.00 93.56 89 LEU A C 1
ATOM 698 O O . LEU A 1 89 ? -5.482 9.656 16.432 1.00 93.56 89 LEU A O 1
ATOM 702 N N . PRO A 1 90 ? -4.318 8.560 18.003 1.00 94.19 90 PRO A N 1
ATOM 703 C CA . PRO A 1 90 ? -3.051 9.185 17.638 1.00 94.19 90 PRO A CA 1
ATOM 704 C C . PRO A 1 90 ? -2.622 8.845 16.207 1.00 94.19 90 PRO A C 1
ATOM 706 O O . PRO A 1 90 ? -2.476 7.668 15.864 1.00 94.19 90 PRO A O 1
ATOM 709 N N . ILE A 1 91 ? -2.343 9.881 15.412 1.00 95.62 91 ILE A N 1
ATOM 710 C CA . ILE A 1 91 ? -1.788 9.734 14.065 1.00 95.62 91 ILE A CA 1
ATOM 711 C C . ILE A 1 91 ? -0.387 9.121 14.091 1.00 95.62 91 ILE A C 1
ATOM 713 O O . ILE A 1 91 ? 0.363 9.209 15.070 1.00 95.62 91 ILE A O 1
ATOM 717 N N . VAL A 1 92 ? -0.016 8.525 12.968 1.00 95.50 92 VAL A N 1
ATOM 718 C CA . VAL A 1 92 ? 1.255 7.843 12.767 1.00 95.50 92 VAL A CA 1
ATOM 719 C C . VAL A 1 92 ? 2.167 8.673 11.863 1.00 95.50 92 VAL A C 1
ATOM 721 O O . VAL A 1 92 ? 1.708 9.412 10.992 1.00 95.50 92 VAL A O 1
ATOM 724 N N . LYS A 1 93 ? 3.481 8.595 12.094 1.00 95.12 93 LYS A N 1
ATOM 725 C CA . LYS A 1 93 ? 4.487 9.350 11.334 1.00 95.12 93 LYS A CA 1
ATOM 726 C C . LYS A 1 93 ? 5.083 8.505 10.200 1.00 95.12 93 LYS A C 1
ATOM 728 O O . LYS A 1 93 ? 5.091 7.278 10.306 1.00 95.12 93 LYS A O 1
ATOM 733 N N . PRO A 1 94 ? 5.641 9.140 9.152 1.00 93.31 94 PRO A N 1
ATOM 734 C CA . PRO A 1 94 ? 6.427 8.439 8.141 1.00 93.31 94 PRO A CA 1
ATOM 735 C C . PRO A 1 94 ? 7.525 7.568 8.763 1.00 93.31 94 PRO A C 1
ATOM 737 O O . PRO A 1 94 ? 8.194 7.992 9.708 1.00 93.31 94 PRO A O 1
ATOM 740 N N . GLY A 1 95 ? 7.704 6.359 8.229 1.00 88.69 95 GLY A N 1
ATOM 741 C CA . GLY A 1 95 ? 8.682 5.384 8.722 1.00 88.69 95 GLY A CA 1
ATOM 742 C C . GLY A 1 95 ? 8.228 4.552 9.927 1.00 88.69 95 GLY A C 1
ATOM 743 O O . GLY A 1 95 ? 9.006 3.736 10.419 1.00 88.69 95 GLY A O 1
ATOM 744 N N . ASP A 1 96 ? 6.995 4.722 10.414 1.00 93.88 96 ASP A N 1
ATOM 745 C CA . ASP A 1 96 ? 6.466 3.856 11.467 1.00 93.88 96 ASP A CA 1
ATOM 746 C C . ASP A 1 96 ? 6.309 2.404 10.958 1.00 93.88 96 ASP A C 1
ATOM 748 O O . ASP A 1 96 ? 5.668 2.181 9.924 1.00 93.88 96 ASP A O 1
ATOM 752 N N . PRO A 1 97 ? 6.838 1.397 11.682 1.00 90.81 97 PRO A N 1
ATOM 753 C CA . PRO A 1 97 ? 6.771 -0.008 11.272 1.00 90.81 97 PRO A CA 1
ATOM 754 C C . PRO A 1 97 ? 5.353 -0.560 11.090 1.00 90.81 97 PRO A C 1
ATOM 756 O O . PRO A 1 97 ? 5.173 -1.592 10.447 1.00 90.81 97 PRO A O 1
ATOM 759 N N . ARG A 1 98 ? 4.328 0.094 11.643 1.00 93.56 98 ARG A N 1
ATOM 760 C CA . ARG A 1 98 ? 2.935 -0.321 11.448 1.00 93.56 98 ARG A CA 1
ATOM 761 C C . ARG A 1 98 ? 2.468 -0.119 10.011 1.00 93.56 98 ARG A C 1
ATOM 763 O O . ARG A 1 98 ? 1.642 -0.892 9.544 1.00 93.56 98 ARG A O 1
ATOM 770 N N . VAL A 1 99 ? 3.017 0.858 9.287 1.00 94.56 99 VAL A N 1
ATOM 771 C CA . VAL A 1 99 ? 2.578 1.174 7.918 1.00 94.56 99 VAL A CA 1
ATOM 772 C C . VAL A 1 99 ? 2.820 -0.008 6.982 1.00 94.56 99 VAL A C 1
ATOM 774 O O . VAL A 1 99 ? 1.899 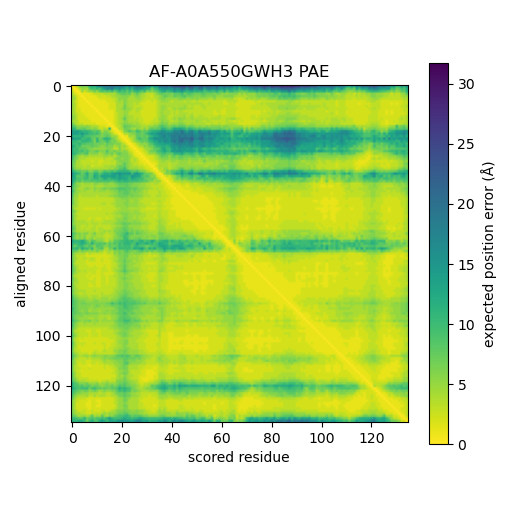-0.437 6.292 1.00 94.56 99 VAL A O 1
ATOM 777 N N . ILE A 1 100 ? 4.012 -0.613 7.022 1.00 94.00 100 ILE A N 1
ATOM 778 C CA . ILE A 1 100 ? 4.314 -1.802 6.208 1.00 94.00 100 ILE A CA 1
ATOM 779 C C . ILE A 1 100 ? 3.413 -2.988 6.576 1.00 94.00 100 ILE A C 1
ATOM 781 O O . ILE A 1 100 ? 2.980 -3.720 5.691 1.00 94.00 100 ILE A O 1
ATOM 785 N N . GLN A 1 101 ? 3.080 -3.155 7.859 1.00 94.56 101 GLN A N 1
ATOM 786 C CA . GLN A 1 101 ? 2.173 -4.210 8.319 1.00 94.56 101 GLN A CA 1
ATOM 787 C C . GLN A 1 101 ? 0.747 -3.989 7.803 1.00 94.56 101 GLN A C 1
ATOM 789 O O . GLN A 1 101 ? 0.089 -4.927 7.363 1.00 94.56 101 GLN A O 1
ATOM 794 N N . TRP A 1 102 ? 0.266 -2.747 7.816 1.00 96.25 102 TRP A N 1
ATOM 795 C CA . TRP A 1 102 ? -1.060 -2.393 7.312 1.00 96.25 102 TRP A CA 1
ATOM 796 C C . TRP A 1 102 ? -1.154 -2.544 5.794 1.00 96.25 102 TRP A C 1
ATOM 798 O O . TRP A 1 102 ? -2.121 -3.115 5.299 1.00 96.25 102 TRP A O 1
ATOM 808 N N . MET A 1 103 ? -0.127 -2.118 5.054 1.00 96.19 103 MET A N 1
ATOM 809 C CA . MET A 1 103 ? -0.047 -2.354 3.610 1.00 96.19 103 MET A CA 1
ATOM 810 C C . MET A 1 103 ? 0.007 -3.853 3.289 1.00 96.19 103 MET A C 1
ATOM 812 O O . MET A 1 103 ? -0.641 -4.298 2.343 1.00 96.19 103 MET A O 1
ATOM 816 N N . ALA A 1 104 ? 0.748 -4.640 4.080 1.00 94.81 104 ALA A N 1
ATOM 817 C CA . ALA A 1 104 ? 0.816 -6.090 3.918 1.00 94.81 104 ALA A CA 1
ATOM 818 C C . ALA A 1 104 ? -0.549 -6.749 4.171 1.00 94.81 104 ALA A C 1
ATOM 820 O O . ALA A 1 104 ? -0.955 -7.598 3.380 1.00 94.81 104 ALA A O 1
ATOM 821 N N . TYR A 1 105 ? -1.276 -6.312 5.208 1.00 95.38 105 TYR A N 1
ATOM 822 C CA . TYR A 1 105 ? -2.651 -6.746 5.473 1.00 95.38 105 TYR A CA 1
ATOM 823 C C . TYR A 1 105 ? -3.559 -6.496 4.263 1.00 95.38 105 TYR A C 1
ATOM 825 O O . TYR A 1 105 ? -4.128 -7.447 3.735 1.00 95.38 105 TYR A O 1
ATOM 833 N N . VAL A 1 106 ? -3.599 -5.262 3.751 1.00 95.00 106 VAL A N 1
ATOM 834 C CA . VAL A 1 106 ? -4.409 -4.900 2.573 1.00 95.00 106 VAL A CA 1
ATOM 835 C C . VAL A 1 106 ? -4.031 -5.744 1.352 1.00 95.00 106 VAL A C 1
ATOM 837 O O . VAL A 1 106 ? -4.893 -6.320 0.697 1.00 95.00 106 VAL A O 1
ATOM 840 N N . SER A 1 107 ? -2.734 -5.907 1.068 1.00 94.12 107 SER A N 1
ATOM 841 C CA . SER A 1 107 ? -2.291 -6.729 -0.070 1.00 94.12 107 SER A CA 1
ATOM 842 C C . SER A 1 107 ? -2.630 -8.216 0.056 1.00 94.12 107 SER A C 1
ATOM 844 O O . SER A 1 107 ? -2.609 -8.931 -0.938 1.00 94.12 107 SER A O 1
ATOM 846 N N . SER A 1 108 ? -2.912 -8.706 1.266 1.00 92.56 108 SER A N 1
ATOM 847 C CA . SER A 1 108 ? -3.186 -10.126 1.500 1.00 92.56 108 SER A CA 1
ATOM 848 C C . SER A 1 108 ? -4.620 -10.543 1.175 1.00 92.56 108 SER A C 1
ATOM 850 O O . SER A 1 108 ? -4.893 -11.737 1.077 1.00 92.56 108 SER A O 1
ATOM 852 N N . HIS A 1 109 ? -5.527 -9.578 1.007 1.00 89.06 109 HIS A N 1
ATOM 853 C CA . HIS A 1 109 ? -6.949 -9.830 0.776 1.00 89.06 109 HIS A CA 1
ATOM 854 C C . HIS A 1 109 ? -7.320 -10.016 -0.698 1.00 89.06 109 HIS A C 1
ATOM 856 O O . HIS A 1 109 ? -8.385 -10.558 -0.992 1.00 89.06 109 HIS A O 1
ATOM 862 N N . ASP A 1 110 ? -6.461 -9.590 -1.624 1.00 88.06 110 ASP A N 1
ATOM 863 C CA . ASP A 1 110 ? -6.720 -9.660 -3.060 1.00 88.06 110 ASP A CA 1
ATOM 864 C C . ASP A 1 110 ? -5.416 -9.924 -3.823 1.00 88.06 110 ASP A C 1
ATOM 866 O O . ASP A 1 110 ? -4.463 -9.151 -3.744 1.00 88.06 110 ASP A O 1
ATOM 870 N N . ASP A 1 111 ? -5.388 -11.002 -4.612 1.00 87.31 111 ASP A N 1
ATOM 871 C CA . ASP A 1 111 ? -4.249 -11.391 -5.456 1.00 87.31 111 ASP A CA 1
ATOM 872 C C . ASP A 1 111 ? -3.871 -10.324 -6.503 1.00 87.31 111 ASP A C 1
ATOM 874 O O . ASP A 1 111 ? -2.754 -10.334 -7.041 1.00 87.31 111 ASP A O 1
ATOM 878 N N . ALA A 1 112 ? -4.789 -9.405 -6.820 1.00 91.06 112 ALA A N 1
ATOM 879 C CA . ALA A 1 112 ? -4.522 -8.258 -7.673 1.00 91.06 112 ALA A CA 1
ATOM 880 C C . ALA A 1 112 ? -3.707 -7.165 -6.965 1.00 91.06 112 ALA A C 1
ATOM 882 O O . ALA A 1 112 ? -3.084 -6.347 -7.655 1.00 91.06 112 ALA A O 1
ATOM 883 N N . LEU A 1 113 ? -3.679 -7.143 -5.631 1.00 93.38 113 LEU A N 1
ATOM 884 C CA . LEU A 1 113 ? -2.929 -6.184 -4.830 1.00 93.38 113 LEU A CA 1
ATOM 885 C C . LEU A 1 113 ? -1.532 -6.725 -4.531 1.00 93.38 113 LEU A C 1
ATOM 887 O O . LEU A 1 113 ? -1.334 -7.741 -3.875 1.00 93.38 113 LEU A O 1
ATOM 891 N N . VAL A 1 114 ? -0.521 -6.017 -5.019 1.00 93.94 114 VAL A N 1
ATOM 892 C CA . VAL A 1 114 ? 0.873 -6.435 -4.898 1.00 93.94 114 VAL A CA 1
ATOM 893 C C . VAL A 1 114 ? 1.643 -5.385 -4.115 1.00 93.94 114 VAL A C 1
ATOM 895 O O . VAL A 1 114 ? 1.840 -4.270 -4.598 1.00 93.94 114 VAL A O 1
ATOM 898 N N . LEU A 1 115 ? 2.116 -5.752 -2.922 1.00 94.88 115 LEU A N 1
ATOM 899 C CA . LEU A 1 115 ? 3.053 -4.935 -2.159 1.00 94.88 115 LEU A CA 1
ATOM 900 C C . LEU A 1 115 ? 4.481 -5.163 -2.660 1.00 94.88 115 LEU A C 1
ATOM 902 O O . LEU A 1 115 ? 5.001 -6.283 -2.666 1.00 94.88 115 LEU A O 1
ATOM 906 N N . VAL A 1 116 ? 5.114 -4.076 -3.075 1.00 94.06 116 VAL A N 1
ATOM 907 C CA . VAL A 1 116 ? 6.453 -4.058 -3.646 1.00 94.06 116 VAL A CA 1
ATOM 908 C C . VAL A 1 116 ? 7.385 -3.277 -2.731 1.00 94.06 116 VAL A C 1
ATOM 910 O O . VAL A 1 116 ? 7.082 -2.152 -2.340 1.00 94.06 116 VAL A O 1
ATOM 913 N N . ARG A 1 117 ? 8.549 -3.854 -2.446 1.00 92.81 117 ARG A N 1
ATOM 914 C CA . ARG A 1 117 ? 9.689 -3.170 -1.845 1.00 92.81 117 ARG A CA 1
ATOM 915 C C . ARG A 1 117 ? 10.697 -2.845 -2.934 1.00 92.81 117 ARG A C 1
ATOM 917 O O . ARG A 1 117 ? 11.132 -3.731 -3.662 1.00 92.81 117 ARG A O 1
ATOM 924 N N . VAL A 1 118 ? 11.082 -1.581 -3.023 1.00 90.88 118 VAL A N 1
ATOM 925 C CA . VAL A 1 118 ? 12.117 -1.088 -3.930 1.00 90.88 118 VAL A CA 1
ATOM 926 C C . VAL A 1 118 ? 13.292 -0.615 -3.090 1.00 90.88 118 VAL A C 1
ATOM 928 O O . VAL A 1 118 ? 13.130 0.286 -2.268 1.00 90.88 118 VAL A O 1
ATOM 931 N N . SER A 1 119 ? 14.469 -1.205 -3.279 1.00 90.25 119 SER A N 1
ATOM 932 C CA . SER A 1 119 ? 15.646 -0.891 -2.468 1.00 90.25 119 SER A CA 1
ATOM 933 C C . SER A 1 119 ? 16.857 -0.490 -3.308 1.00 90.25 119 SER A C 1
ATOM 935 O O . SER A 1 119 ? 17.064 -0.967 -4.426 1.00 90.25 119 SER A O 1
ATOM 937 N N . ARG A 1 120 ? 17.669 0.416 -2.756 1.00 86.94 120 ARG A N 1
ATOM 938 C CA . ARG A 1 120 ? 18.992 0.792 -3.267 1.00 86.94 120 ARG A CA 1
ATOM 939 C C . ARG A 1 120 ? 19.906 1.129 -2.097 1.00 86.94 120 ARG A C 1
ATOM 941 O O . ARG A 1 120 ? 19.749 2.158 -1.446 1.00 86.94 120 ARG A O 1
ATOM 948 N N . ALA A 1 121 ? 20.918 0.296 -1.869 1.00 84.44 121 ALA A N 1
ATOM 949 C CA . ALA A 1 121 ? 21.838 0.437 -0.740 1.00 84.44 121 ALA A CA 1
ATOM 950 C C . ALA A 1 121 ? 21.101 0.511 0.616 1.00 84.44 121 ALA A C 1
ATOM 952 O O . ALA A 1 121 ? 20.649 -0.519 1.100 1.00 84.44 121 ALA A O 1
ATOM 953 N N . LYS A 1 122 ? 21.001 1.698 1.232 1.00 82.50 122 LYS A N 1
ATOM 954 C CA . LYS A 1 122 ? 20.292 1.920 2.509 1.00 82.50 122 LYS A CA 1
ATOM 955 C C . LYS A 1 122 ? 18.896 2.525 2.337 1.00 82.50 122 LYS A C 1
ATOM 957 O O . LYS A 1 122 ? 18.207 2.730 3.329 1.00 82.50 122 LYS A O 1
ATOM 962 N N . GLU A 1 123 ? 18.506 2.852 1.109 1.00 82.75 123 GLU A N 1
ATOM 963 C CA . GLU A 1 123 ? 17.178 3.377 0.813 1.00 82.75 123 GLU A CA 1
ATOM 964 C C . GLU A 1 123 ? 16.221 2.220 0.545 1.00 82.75 123 GLU A C 1
ATOM 966 O O . GLU A 1 123 ? 16.510 1.344 -0.273 1.00 82.75 123 GLU A O 1
ATOM 971 N N . GLU A 1 124 ? 15.074 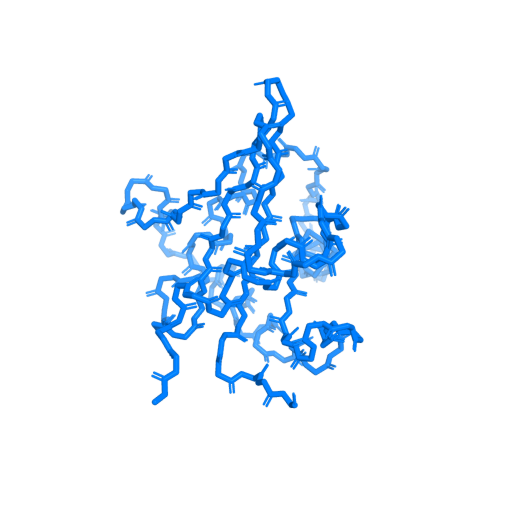2.248 1.216 1.00 87.94 124 GLU A N 1
ATOM 972 C CA . GLU A 1 124 ? 13.954 1.341 1.001 1.00 87.94 124 GLU A CA 1
ATOM 973 C C . GLU A 1 124 ? 12.694 2.176 0.781 1.00 87.94 124 GLU A C 1
ATOM 975 O O . GLU A 1 124 ? 12.466 3.163 1.481 1.00 87.94 124 GLU A O 1
ATOM 980 N N . LYS A 1 125 ? 11.896 1.797 -0.215 1.00 90.38 125 LYS A N 1
ATOM 981 C CA . LYS A 1 125 ? 10.606 2.413 -0.521 1.00 90.38 125 LYS A CA 1
ATOM 982 C C . LYS A 1 125 ? 9.565 1.327 -0.739 1.00 90.38 125 LYS A C 1
ATOM 984 O O . LYS A 1 125 ? 9.881 0.268 -1.286 1.00 90.38 125 LYS A O 1
ATOM 989 N N . LEU A 1 126 ? 8.332 1.599 -0.333 1.00 94.00 126 LEU A N 1
ATOM 990 C CA . LEU A 1 126 ? 7.216 0.672 -0.475 1.00 94.00 126 LEU A CA 1
ATOM 991 C C . LEU A 1 126 ? 6.189 1.230 -1.448 1.00 94.00 126 LEU A C 1
ATOM 993 O O . LEU A 1 126 ? 5.871 2.418 -1.426 1.00 94.00 126 LEU A O 1
ATOM 997 N N . LEU A 1 127 ? 5.645 0.343 -2.272 1.00 95.06 127 LEU A N 1
ATOM 998 C CA . LEU A 1 127 ? 4.564 0.664 -3.184 1.00 95.06 127 LEU A CA 1
ATOM 999 C C . LEU A 1 127 ? 3.542 -0.467 -3.187 1.00 95.06 127 LEU A C 1
ATOM 1001 O O . LEU A 1 127 ? 3.860 -1.602 -3.539 1.00 95.06 127 LEU A O 1
ATOM 1005 N N . LEU A 1 128 ? 2.307 -0.149 -2.820 1.00 95.44 128 LEU A N 1
ATOM 1006 C CA . LEU A 1 128 ? 1.163 -1.028 -3.002 1.00 95.44 128 LEU A CA 1
ATOM 1007 C C . LEU A 1 128 ? 0.589 -0.787 -4.398 1.00 95.44 128 LEU A C 1
ATOM 1009 O O . LEU A 1 128 ? 0.263 0.346 -4.744 1.00 95.44 128 LEU A O 1
ATOM 1013 N N . VAL A 1 129 ? 0.475 -1.833 -5.209 1.00 94.88 129 VAL A N 1
ATOM 1014 C CA . VAL A 1 129 ? 0.009 -1.732 -6.597 1.00 94.88 129 VAL A CA 1
ATOM 1015 C C . VAL A 1 129 ? -1.258 -2.545 -6.783 1.00 94.88 129 VAL A C 1
ATOM 1017 O O . VAL A 1 129 ? -1.253 -3.744 -6.522 1.00 94.88 129 VAL A O 1
ATOM 1020 N N . ASN A 1 130 ? -2.310 -1.924 -7.311 1.00 94.38 130 ASN A N 1
ATOM 1021 C CA . ASN A 1 130 ? -3.500 -2.635 -7.755 1.00 94.38 130 ASN A CA 1
ATOM 1022 C C . ASN A 1 130 ? -3.374 -2.969 -9.245 1.00 94.38 130 ASN A C 1
ATOM 1024 O O . ASN A 1 130 ? -3.519 -2.119 -10.124 1.00 94.38 130 ASN A O 1
ATOM 1028 N N . THR A 1 131 ? -3.079 -4.234 -9.528 1.00 91.38 131 THR A N 1
ATOM 1029 C CA . THR A 1 131 ? -2.802 -4.725 -10.882 1.00 91.38 131 THR A CA 1
ATOM 1030 C C . THR A 1 131 ? -4.063 -4.979 -11.710 1.00 91.38 131 THR A C 1
ATOM 1032 O O . THR A 1 131 ? -3.955 -5.089 -12.931 1.00 91.38 131 THR A O 1
ATOM 1035 N N . ALA A 1 132 ? -5.247 -5.015 -11.085 1.00 89.75 132 ALA A N 1
ATOM 1036 C CA . ALA A 1 132 ? -6.530 -5.128 -11.782 1.00 89.75 132 ALA A CA 1
ATOM 1037 C C . ALA A 1 132 ? -6.981 -3.796 -12.404 1.00 89.75 132 ALA A C 1
ATOM 1039 O O . ALA A 1 132 ? -7.700 -3.794 -13.401 1.00 89.75 132 ALA A O 1
ATOM 1040 N N . ILE A 1 133 ? -6.533 -2.662 -11.856 1.00 86.19 133 ILE A N 1
ATOM 1041 C CA . ILE A 1 133 ? -6.859 -1.325 -12.366 1.00 86.19 133 ILE A CA 1
ATOM 1042 C C . ILE A 1 133 ? -5.697 -0.836 -13.235 1.00 86.19 133 ILE A C 1
ATOM 1044 O O . ILE A 1 133 ? -4.800 -0.122 -12.782 1.00 86.19 133 ILE A O 1
ATOM 1048 N N . THR A 1 134 ? -5.715 -1.265 -14.499 1.00 77.94 134 THR A N 1
ATOM 1049 C CA . THR A 1 134 ? -4.776 -0.847 -15.551 1.00 77.94 134 THR A CA 1
ATOM 1050 C C . THR A 1 134 ? -5.525 -0.259 -16.752 1.00 77.94 134 THR A C 1
ATOM 1052 O O . THR A 1 134 ? -6.479 -0.872 -17.230 1.00 77.94 134 THR A O 1
ATOM 1055 N N . GLN A 1 135 ? -5.095 0.910 -17.244 1.00 69.94 135 GLN A N 1
ATOM 1056 C CA . GLN A 1 135 ? -5.679 1.624 -18.397 1.00 69.94 135 GLN A CA 1
ATOM 1057 C C . GLN A 1 135 ? -4.726 1.724 -19.601 1.00 69.94 135 GLN A C 1
ATOM 1059 O O . GLN A 1 135 ? -3.491 1.611 -19.445 1.00 69.94 135 GLN A O 1
#